Protein AF-A0A3M1R9P8-F1 (afdb_monomer)

Solvent-accessible surface area (backbone atoms only — not comparable to full-atom values): 7535 Å² total; per-residue (Å²): 135,84,81,81,81,70,88,72,81,90,68,74,95,62,86,71,71,55,43,79,77,51,64,45,82,41,50,51,78,87,58,55,59,57,35,64,80,63,62,36,49,36,40,28,34,27,56,28,57,77,86,49,48,65,62,49,52,53,49,40,64,77,66,69,47,50,34,33,36,30,54,38,47,41,81,57,90,88,53,90,64,66,62,64,61,40,15,85,77,30,69,45,67,68,49,26,51,53,30,51,53,53,48,53,58,48,46,55,50,31,63,75,72,66,40,80,45,76,47,76,53,89,78,50,68,98

Foldseek 3Di:
DDDDDDPDDPDDPDCPPPLANDEEEDEEPVCPVVCVVSVHQEYEADAHDPVCLVVVLVVCVVSVHAYEYEPPNHDDPVDPDDRLAQDCQAPDPVSNVVVVVSVVVRVVVCVVSVHPYYHHDDDDHD

Radius of gyration: 18.71 Å; Cα contacts (8 Å, |Δi|>4): 165; chains: 1; bounding box: 47×49×47 Å

pLDDT: mean 86.29, std 16.93, range [38.09, 98.0]

Mean predicted aligned error: 7.97 Å

Sequence (126 aa):
MVADPSPGNLRTQETAASPEAYGMVIARMVHTEWLQLNGLKRGEFINFPPEELDPLYRYVQEQGLSFGIHLPLFQPSWLTEKGLYLALIDHSPERRELFFRLVEENLQWGKRWGADYLLVHLQRVM

Secondary structure (DSSP, 8-state):
-PPP--------SS----TTS--EEE-SGGGTHHHHHTT--EEEE-S--GGGHHHHHHHHHHHT-EEEEES-SS--TT--S-GGG--TT-SSHHHHHHHHHHHHHHHHHHHHHT-SEEE-------

Nearest PDB structures (foldseek):
  7mbf-assembly6_F  TM=5.006E-01  e=7.252E-01  Papaver somniferum
  7mbf-assembly2_B  TM=4.941E-01  e=2.238E+00  Papaver somniferum
  8usx-assembly1_B  TM=3.823E-01  e=1.080E+00  Homo sapiens
  7mbf-assembly4_D  TM=5.021E-01  e=2.238E+00  Papaver somniferum
  8usx-assembly1_D  TM=4.539E-01  e=6.466E+00  Homo sapiens

Structure (mmCIF, N/CA/C/O backbone):
data_AF-A0A3M1R9P8-F1
#
_entry.id   AF-A0A3M1R9P8-F1
#
loop_
_atom_site.group_PDB
_atom_site.id
_atom_site.type_symbol
_atom_site.label_atom_id
_atom_site.label_alt_id
_atom_site.label_comp_id
_atom_site.label_asym_id
_atom_site.label_entity_id
_atom_site.label_seq_id
_atom_site.pdbx_PDB_ins_code
_atom_site.Cartn_x
_atom_site.Cartn_y
_atom_site.Cartn_z
_atom_site.occupancy
_atom_site.B_iso_or_equiv
_atom_site.auth_seq_id
_atom_site.auth_comp_id
_atom_site.auth_asym_id
_atom_site.auth_atom_id
_atom_site.pdbx_PDB_model_num
ATOM 1 N N . MET A 1 1 ? -33.621 38.787 22.340 1.00 41.19 1 MET A N 1
ATOM 2 C CA . MET A 1 1 ? -32.242 38.478 21.912 1.00 41.19 1 MET A CA 1
ATOM 3 C C . MET A 1 1 ? -32.281 37.112 21.265 1.00 41.19 1 MET A C 1
ATOM 5 O O . MET A 1 1 ? -32.795 36.185 21.875 1.00 41.19 1 MET A O 1
ATOM 9 N N . VAL A 1 2 ? -31.919 37.066 19.987 1.00 38.09 2 VAL A N 1
ATOM 10 C CA . VAL A 1 2 ? -32.086 35.917 19.091 1.00 38.09 2 VAL A CA 1
ATOM 11 C C . VAL A 1 2 ? -31.017 34.877 19.417 1.00 38.09 2 VAL A C 1
ATOM 13 O O . VAL A 1 2 ? -29.857 35.238 19.597 1.00 38.09 2 VAL A O 1
ATOM 16 N N . ALA A 1 3 ? -31.434 33.618 19.546 1.00 40.00 3 ALA A N 1
ATOM 17 C CA . ALA A 1 3 ? -30.548 32.483 19.746 1.00 40.00 3 ALA A CA 1
ATOM 18 C C . ALA A 1 3 ? -29.729 32.215 18.475 1.00 40.00 3 ALA A C 1
ATOM 20 O O . ALA A 1 3 ? -30.258 32.231 17.364 1.00 40.00 3 ALA A O 1
ATOM 21 N N . ASP A 1 4 ? -28.442 31.983 18.687 1.00 39.25 4 ASP A N 1
ATOM 22 C CA . ASP A 1 4 ? -27.438 31.592 17.706 1.00 39.25 4 ASP A CA 1
ATOM 23 C C . ASP A 1 4 ? -27.754 30.187 17.150 1.00 39.25 4 ASP A C 1
ATOM 25 O O . ASP A 1 4 ? -27.918 29.254 17.947 1.00 39.25 4 ASP A O 1
ATOM 29 N N . PRO A 1 5 ? -27.897 29.980 15.827 1.00 50.00 5 PRO A N 1
ATOM 30 C CA . PRO A 1 5 ? -28.072 28.643 15.293 1.00 50.00 5 PRO A CA 1
ATOM 31 C C . PRO A 1 5 ? -26.708 27.947 15.257 1.00 50.00 5 PRO A C 1
ATOM 33 O O . PRO A 1 5 ? -25.866 28.224 14.405 1.00 50.00 5 PRO A O 1
ATOM 36 N N . SER A 1 6 ? -26.502 27.004 16.180 1.00 49.53 6 SER A N 1
ATOM 37 C CA . SER A 1 6 ? -25.405 26.036 16.098 1.00 49.53 6 SER A CA 1
ATOM 38 C C . SER A 1 6 ? -25.377 25.386 14.705 1.00 49.53 6 SER A C 1
ATOM 40 O O . SER A 1 6 ? -26.449 25.101 14.162 1.00 49.53 6 SER A O 1
ATOM 42 N N . PRO A 1 7 ? -24.193 25.132 14.114 1.00 45.72 7 PRO A N 1
ATOM 43 C CA . PRO A 1 7 ? -24.095 24.561 12.778 1.00 45.72 7 PRO A CA 1
ATOM 44 C C . PRO A 1 7 ? -24.757 23.183 12.776 1.00 45.72 7 PRO A C 1
ATOM 46 O O . PRO A 1 7 ? -24.279 22.227 13.386 1.00 45.72 7 PRO A O 1
ATOM 49 N N . GLY A 1 8 ? -25.924 23.134 12.135 1.00 40.97 8 GLY A N 1
ATOM 50 C CA . GLY A 1 8 ? -26.762 21.958 12.036 1.00 40.97 8 GLY A CA 1
ATOM 51 C C . GLY A 1 8 ? -26.014 20.816 11.366 1.00 40.97 8 GLY A C 1
ATOM 52 O O . GLY A 1 8 ? -25.347 20.986 10.347 1.00 40.97 8 GLY A O 1
ATOM 53 N N . ASN A 1 9 ? -26.153 19.644 11.969 1.00 43.75 9 ASN A N 1
ATOM 54 C CA . ASN A 1 9 ? -25.654 18.375 11.475 1.00 43.75 9 ASN A CA 1
ATOM 55 C C . ASN A 1 9 ? -26.261 18.112 10.080 1.00 43.75 9 ASN A C 1
ATOM 57 O O . ASN A 1 9 ? -27.439 17.775 9.962 1.00 43.75 9 ASN A O 1
ATOM 61 N N . LEU A 1 10 ? -25.474 18.311 9.018 1.00 49.81 10 LEU A N 1
ATOM 62 C CA . LEU A 1 10 ? -25.863 18.115 7.614 1.00 49.81 10 LEU A CA 1
ATOM 63 C C . LEU A 1 10 ? -25.923 16.623 7.243 1.00 49.81 10 LEU A C 1
ATOM 65 O O . LEU A 1 10 ? -25.243 16.162 6.329 1.00 49.81 10 LEU A O 1
ATOM 69 N N . ARG A 1 11 ? -26.742 15.843 7.948 1.00 48.75 11 ARG A N 1
ATOM 70 C CA . ARG A 1 11 ? -27.164 14.520 7.477 1.00 48.75 11 ARG A CA 1
ATOM 71 C C . ARG A 1 11 ? -28.673 14.403 7.611 1.00 48.75 11 ARG A C 1
ATOM 73 O O . ARG A 1 11 ? -29.203 13.899 8.597 1.00 48.75 11 ARG A O 1
ATOM 80 N N . THR A 1 12 ? -29.357 14.913 6.593 1.00 46.84 12 THR A N 1
ATOM 81 C CA . THR A 1 12 ? -30.726 14.524 6.265 1.00 46.84 12 THR A CA 1
ATOM 82 C C . THR A 1 12 ? -30.783 13.008 6.067 1.00 46.84 12 THR A C 1
ATOM 84 O O . THR A 1 12 ? -29.871 12.399 5.511 1.00 46.84 12 THR A O 1
ATOM 87 N N . GLN A 1 13 ? -31.845 12.395 6.587 1.00 48.91 13 GLN A N 1
ATOM 88 C CA . GLN A 1 13 ? -32.099 10.953 6.632 1.00 48.91 13 GLN A CA 1
ATOM 89 C C . GLN A 1 13 ? -32.452 10.355 5.252 1.00 48.91 13 GLN A C 1
ATOM 91 O O . GLN A 1 13 ? -33.494 9.728 5.090 1.00 48.91 13 GLN A O 1
ATOM 96 N N . GLU A 1 14 ? -31.590 10.522 4.252 1.00 51.81 14 GLU A N 1
ATOM 97 C CA . GLU A 1 14 ? -31.666 9.804 2.975 1.00 51.81 14 GLU A CA 1
ATOM 98 C C . GLU A 1 14 ? -30.513 8.807 2.907 1.00 51.81 14 GLU A C 1
ATOM 100 O O . GLU A 1 14 ? -29.357 9.211 2.833 1.00 51.81 14 GLU A O 1
ATOM 105 N N . THR A 1 15 ? -30.844 7.511 3.003 1.00 56.00 15 THR A N 1
ATOM 106 C CA . THR A 1 15 ? -30.001 6.350 2.647 1.00 56.00 15 THR A CA 1
ATOM 107 C C . THR A 1 15 ? -28.494 6.591 2.766 1.00 56.00 15 THR A C 1
ATOM 109 O O . THR A 1 15 ? -27.758 6.447 1.788 1.00 56.00 15 THR A O 1
ATOM 112 N N . ALA A 1 16 ? -28.019 6.999 3.947 1.00 57.97 16 ALA A N 1
ATOM 113 C CA . ALA A 1 16 ? -26.592 7.161 4.162 1.00 57.97 16 ALA A CA 1
ATOM 114 C C . ALA A 1 16 ? -25.977 5.776 3.972 1.00 57.97 16 ALA A C 1
ATOM 116 O O . ALA A 1 16 ? -26.276 4.864 4.748 1.00 57.97 16 ALA A O 1
ATOM 117 N N . ALA A 1 17 ? -25.199 5.599 2.899 1.00 61.03 17 ALA A N 1
ATOM 118 C CA . ALA A 1 17 ? -24.448 4.375 2.677 1.00 61.03 17 ALA A CA 1
ATOM 119 C C . ALA A 1 17 ? -23.772 4.011 4.002 1.00 61.03 17 ALA A C 1
ATOM 121 O O . ALA A 1 17 ? -23.160 4.882 4.633 1.00 61.03 17 ALA A O 1
ATOM 122 N N . SER A 1 18 ? -23.963 2.766 4.458 1.00 69.50 18 SER A N 1
ATOM 123 C CA . SER A 1 18 ? -23.321 2.293 5.685 1.00 69.50 18 SER A CA 1
ATOM 124 C C . SER A 1 18 ? -21.841 2.693 5.623 1.00 69.50 18 SER A C 1
ATOM 126 O O . SER A 1 18 ? -21.242 2.517 4.562 1.00 69.50 18 SER A O 1
ATOM 128 N N . PRO A 1 19 ? -21.229 3.227 6.692 1.00 67.44 19 PRO A N 1
ATOM 129 C CA . PRO A 1 19 ? -19.788 3.507 6.736 1.00 67.44 19 PRO A CA 1
ATOM 130 C C . PRO A 1 19 ? -18.902 2.294 6.389 1.00 67.44 19 PRO A C 1
ATOM 132 O O . PRO A 1 19 ? -17.706 2.435 6.167 1.00 67.44 19 PRO A O 1
ATOM 135 N N . GLU A 1 20 ? -19.488 1.098 6.323 1.00 73.25 20 GLU A N 1
ATOM 136 C CA . GLU A 1 20 ? -18.859 -0.138 5.850 1.00 73.25 20 GLU A CA 1
ATOM 137 C C . GLU A 1 20 ? -18.851 -0.291 4.315 1.00 73.25 20 GLU A C 1
ATOM 139 O O . GLU A 1 20 ? -18.089 -1.090 3.774 1.00 73.25 20 GLU A O 1
ATOM 144 N N . ALA A 1 21 ? -19.694 0.457 3.599 1.00 79.19 21 ALA A N 1
ATOM 145 C CA . ALA A 1 21 ? -19.871 0.370 2.150 1.00 79.19 21 ALA A CA 1
ATOM 146 C C . ALA A 1 21 ? -18.797 1.132 1.357 1.00 79.19 21 ALA A C 1
ATOM 148 O O . ALA A 1 21 ? -18.715 0.975 0.139 1.00 79.19 21 ALA A O 1
ATOM 149 N N . TYR A 1 22 ? -17.985 1.961 2.018 1.00 84.81 22 TYR A N 1
ATOM 150 C CA . TYR A 1 22 ? -16.907 2.712 1.383 1.00 84.81 22 TYR A CA 1
ATOM 151 C C . TYR A 1 22 ? -15.694 2.842 2.308 1.00 84.81 22 TYR A C 1
ATOM 153 O O . TYR A 1 22 ? -15.790 2.694 3.523 1.00 84.81 22 TYR A O 1
ATOM 161 N N . GLY A 1 23 ? -14.531 3.088 1.709 1.00 90.88 23 GLY A N 1
ATOM 162 C CA . GLY A 1 23 ? -13.283 3.353 2.419 1.00 90.88 23 GLY A CA 1
ATOM 163 C C . GLY A 1 23 ? -12.635 4.638 1.924 1.00 90.88 23 GLY A C 1
ATOM 164 O O . GLY A 1 23 ? -13.200 5.353 1.094 1.00 90.88 23 GLY A O 1
ATOM 165 N N . MET A 1 24 ? -11.440 4.926 2.427 1.00 94.06 24 MET A N 1
ATOM 166 C CA . MET A 1 24 ? -10.631 6.056 1.970 1.00 94.06 24 MET A CA 1
ATOM 167 C C . MET A 1 24 ? -9.273 5.584 1.474 1.00 94.06 24 MET A C 1
ATOM 169 O O . MET A 1 24 ? -8.632 4.751 2.112 1.00 94.06 24 MET A O 1
ATOM 173 N N . VAL A 1 25 ? -8.819 6.182 0.374 1.00 96.25 25 VAL A N 1
ATOM 174 C CA . VAL A 1 25 ? -7.415 6.120 -0.028 1.00 96.25 25 VAL A CA 1
ATOM 175 C C . VAL A 1 25 ? -6.631 7.099 0.839 1.00 96.25 25 VAL A C 1
ATOM 177 O O . VAL A 1 25 ? -6.972 8.280 0.928 1.00 96.25 25 VAL A O 1
ATOM 180 N N . ILE A 1 26 ? -5.579 6.613 1.484 1.00 97.00 26 ILE A N 1
ATOM 181 C CA . ILE A 1 26 ? -4.766 7.356 2.442 1.00 97.00 26 ILE A CA 1
ATOM 182 C C . ILE A 1 26 ? -3.311 7.250 2.015 1.00 97.00 26 ILE A C 1
ATOM 184 O O . ILE A 1 26 ? -2.839 6.177 1.648 1.00 97.00 26 ILE A O 1
ATOM 188 N N . ALA A 1 27 ? -2.600 8.374 2.077 1.00 96.38 27 ALA A N 1
ATOM 189 C CA . ALA A 1 27 ? -1.197 8.440 1.681 1.00 96.38 27 ALA A CA 1
ATOM 190 C C . ALA A 1 27 ? -0.247 8.941 2.772 1.00 96.38 27 ALA A C 1
ATOM 192 O O . ALA A 1 27 ? 0.953 9.040 2.534 1.00 96.38 27 ALA A O 1
ATOM 193 N N . ARG A 1 28 ? -0.763 9.334 3.939 1.00 96.31 28 ARG A 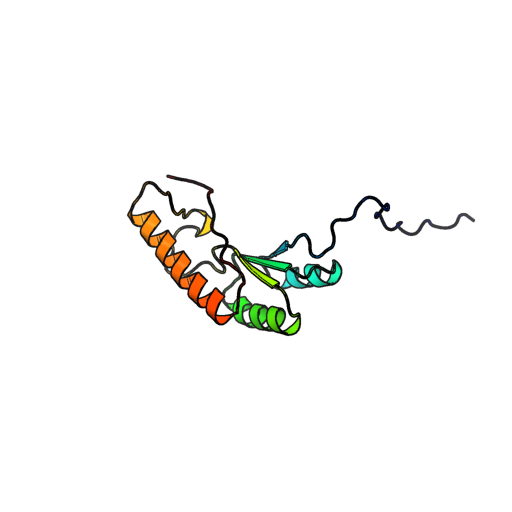N 1
ATOM 194 C CA . ARG A 1 28 ? 0.024 9.904 5.041 1.00 96.31 28 ARG A CA 1
ATOM 195 C C . ARG A 1 28 ? -0.562 9.477 6.372 1.00 96.31 28 ARG A C 1
ATOM 197 O O . ARG A 1 28 ? -1.786 9.427 6.503 1.00 96.31 28 ARG A O 1
ATOM 204 N N . MET A 1 29 ? 0.297 9.271 7.367 1.00 95.69 29 MET A N 1
ATOM 205 C CA . MET A 1 29 ? -0.130 8.888 8.716 1.00 95.69 29 MET A CA 1
ATOM 206 C C . MET A 1 29 ? -1.084 9.896 9.345 1.00 95.69 29 MET A C 1
ATOM 208 O O . MET A 1 29 ? -2.070 9.503 9.951 1.00 95.69 29 MET A O 1
ATOM 212 N N . VAL A 1 30 ? -0.851 11.194 9.139 1.00 94.56 30 VAL A N 1
ATOM 213 C CA . VAL A 1 30 ? -1.723 12.251 9.680 1.00 94.56 30 VAL A CA 1
ATOM 214 C C . VAL A 1 30 ? -3.169 12.154 9.180 1.00 94.56 30 VAL A C 1
ATOM 216 O O . VAL A 1 30 ? -4.075 12.668 9.818 1.00 94.56 30 VAL A O 1
ATOM 219 N N . HIS A 1 31 ? -3.424 11.469 8.061 1.00 94.81 31 HIS A N 1
ATOM 220 C CA . HIS A 1 31 ? -4.776 11.330 7.528 1.00 94.81 31 HIS A CA 1
ATOM 221 C C . HIS A 1 31 ? -5.526 10.093 8.049 1.00 94.81 31 HIS A C 1
ATOM 223 O O . HIS A 1 31 ? -6.709 9.944 7.749 1.00 94.81 31 HIS A O 1
ATOM 229 N N . THR A 1 32 ? -4.890 9.205 8.821 1.00 94.12 32 THR A N 1
ATOM 230 C CA . THR A 1 32 ? -5.556 7.987 9.312 1.00 94.12 32 THR A CA 1
ATOM 231 C C . THR A 1 32 ? -6.635 8.286 10.351 1.00 94.12 32 THR A C 1
ATOM 233 O O . THR A 1 32 ? -7.645 7.586 10.398 1.00 94.12 32 THR A O 1
ATOM 236 N N . GL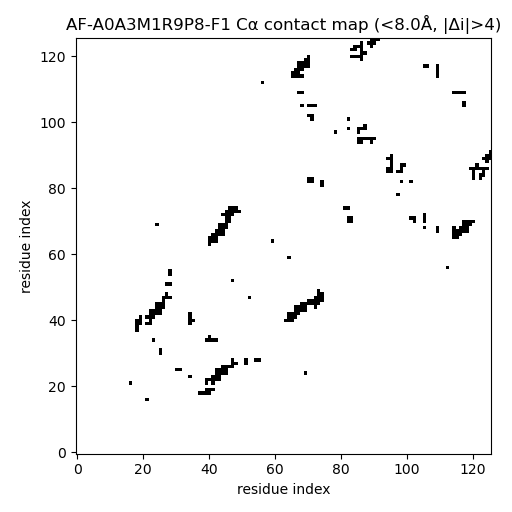U A 1 33 ? -6.505 9.373 11.118 1.00 91.19 33 GLU A N 1
ATOM 237 C CA . GLU A 1 33 ? -7.518 9.810 12.092 1.00 91.19 33 GLU A CA 1
ATOM 238 C C . GLU A 1 33 ? -8.903 10.036 11.459 1.00 91.19 33 GLU A C 1
ATOM 240 O O . GLU A 1 33 ? -9.932 9.776 12.088 1.00 91.19 33 GLU A O 1
ATOM 245 N N . TRP A 1 34 ? -8.950 10.420 10.178 1.00 91.50 34 TRP A N 1
ATOM 246 C CA . TRP A 1 34 ? -10.202 10.634 9.456 1.00 91.50 34 TRP A CA 1
ATOM 247 C C . TRP A 1 34 ? -11.017 9.355 9.283 1.00 91.50 34 TRP A C 1
ATOM 249 O O . TRP A 1 34 ? -12.243 9.444 9.198 1.00 91.50 34 TRP A O 1
ATOM 259 N N . LEU A 1 35 ? -10.386 8.174 9.292 1.00 90.62 35 LEU A N 1
ATOM 260 C CA . LEU A 1 35 ? -11.118 6.907 9.299 1.00 90.62 35 LEU A CA 1
ATOM 261 C C . LEU A 1 35 ? -11.964 6.786 10.567 1.00 90.62 35 LEU A C 1
ATOM 263 O O . LEU A 1 35 ? -13.164 6.530 10.488 1.00 90.62 35 LEU A O 1
ATOM 267 N N . GLN A 1 36 ? -11.364 7.041 11.731 1.00 87.50 36 GLN A N 1
ATOM 268 C CA . GLN A 1 36 ? -12.056 6.959 13.017 1.00 87.50 36 GLN A CA 1
ATOM 269 C C . GLN A 1 36 ? -13.137 8.031 13.146 1.00 87.50 36 GLN A C 1
ATOM 271 O O . GLN A 1 36 ? -14.270 7.709 13.503 1.00 87.50 36 GLN A O 1
ATOM 276 N N . LEU A 1 37 ? -12.813 9.284 12.803 1.00 89.38 37 LEU A N 1
ATOM 277 C CA . LEU A 1 37 ? -13.747 10.414 12.890 1.00 89.38 37 LEU A CA 1
ATOM 278 C C . LEU A 1 37 ? -15.005 10.213 12.034 1.00 89.38 37 LEU A C 1
ATOM 280 O O . LEU A 1 37 ? -16.067 10.730 12.371 1.00 89.38 37 LEU A O 1
ATOM 284 N N . ASN A 1 38 ? -14.900 9.441 10.950 1.00 88.44 38 ASN A N 1
ATOM 285 C CA . ASN A 1 38 ? -16.018 9.132 10.060 1.00 88.44 38 ASN A CA 1
ATOM 286 C C . ASN A 1 38 ? -16.619 7.734 10.286 1.00 88.44 38 ASN A C 1
ATOM 288 O O . ASN A 1 38 ? -17.502 7.326 9.532 1.00 88.44 38 ASN A O 1
ATOM 292 N N . GLY A 1 39 ? -16.162 6.997 11.304 1.00 88.62 39 GLY A N 1
ATOM 293 C CA . GLY A 1 39 ? -16.632 5.640 11.595 1.00 88.62 39 GLY A CA 1
ATOM 294 C C . GLY A 1 39 ? -16.309 4.618 10.499 1.00 88.62 39 GLY A C 1
ATOM 295 O O . GLY A 1 39 ? -16.982 3.593 10.410 1.00 88.62 39 GLY A O 1
ATOM 296 N N . LEU A 1 40 ? -15.307 4.887 9.659 1.00 90.44 40 LEU A N 1
ATOM 297 C CA . LEU A 1 40 ? -14.903 4.003 8.572 1.00 90.44 40 LEU A CA 1
ATOM 298 C C . LEU A 1 40 ? -14.087 2.828 9.097 1.00 90.44 40 LEU A C 1
ATOM 300 O O . LEU A 1 40 ? -13.239 2.966 9.980 1.00 90.44 40 LEU A O 1
ATOM 304 N N . LYS A 1 41 ? -14.335 1.662 8.502 1.00 90.06 41 LYS A N 1
ATOM 305 C CA . LYS A 1 41 ? -13.647 0.404 8.827 1.00 90.06 41 LYS A CA 1
ATOM 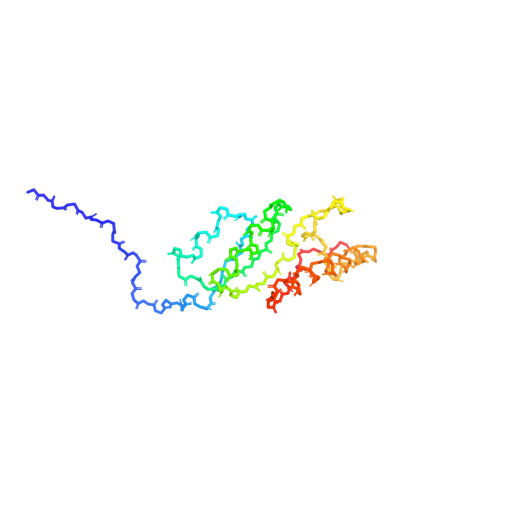306 C C . LYS A 1 41 ? -12.720 -0.087 7.720 1.00 90.06 41 LYS A C 1
ATOM 308 O O . LYS A 1 41 ? -12.087 -1.127 7.883 1.00 90.06 41 LYS A O 1
ATOM 313 N N . ARG A 1 42 ? -12.641 0.655 6.608 1.00 92.94 42 ARG A N 1
ATOM 314 C CA . ARG A 1 42 ? -11.861 0.288 5.426 1.00 92.94 42 ARG A CA 1
ATOM 315 C C . ARG A 1 42 ? -10.946 1.411 4.949 1.00 92.94 42 ARG A C 1
ATOM 317 O O . ARG A 1 42 ? -11.387 2.553 4.823 1.00 92.94 42 ARG A O 1
ATOM 324 N N . GLY A 1 43 ? -9.707 1.063 4.614 1.00 94.56 43 GLY A N 1
ATOM 325 C CA . GLY A 1 43 ? -8.745 1.967 3.980 1.00 94.56 43 GLY A CA 1
ATOM 326 C C . GLY A 1 43 ? -7.993 1.320 2.818 1.00 94.56 43 GLY A C 1
ATOM 327 O O . GLY A 1 43 ? -7.863 0.101 2.746 1.00 94.56 43 GLY A O 1
ATOM 328 N N . GLU A 1 44 ? -7.484 2.144 1.914 1.00 96.88 44 GLU A N 1
ATOM 329 C CA . GLU A 1 44 ? -6.482 1.767 0.919 1.00 96.88 44 GLU A CA 1
ATOM 330 C C . GLU A 1 44 ? -5.234 2.626 1.135 1.00 96.88 44 GLU A C 1
ATOM 332 O O . GLU A 1 44 ? -5.338 3.847 1.246 1.00 96.88 44 GLU A O 1
ATOM 337 N N . PHE A 1 45 ? -4.052 2.014 1.213 1.00 97.69 45 PHE A N 1
ATOM 338 C CA . PHE A 1 45 ? -2.809 2.740 1.502 1.00 97.69 45 PHE A CA 1
ATOM 339 C C . PHE A 1 45 ? -1.917 2.863 0.268 1.00 97.69 45 PHE A C 1
ATOM 341 O O . PHE A 1 45 ? -1.625 1.857 -0.380 1.00 97.69 45 PHE A O 1
ATOM 348 N N . ILE A 1 46 ? -1.470 4.087 -0.033 1.00 97.44 46 ILE A N 1
ATOM 349 C CA . ILE A 1 46 ? -0.707 4.426 -1.243 1.00 97.44 46 ILE A CA 1
ATOM 350 C C . ILE A 1 46 ? 0.411 5.432 -0.952 1.00 97.44 46 ILE A C 1
ATOM 352 O O . ILE A 1 46 ? 0.212 6.391 -0.218 1.00 97.44 46 ILE A O 1
ATOM 356 N N . ASN A 1 47 ? 1.564 5.299 -1.604 1.00 96.31 47 ASN A N 1
ATOM 357 C CA . ASN A 1 47 ? 2.644 6.294 -1.632 1.00 96.31 47 ASN A CA 1
ATOM 358 C C . ASN A 1 47 ? 3.060 6.852 -0.256 1.00 96.31 47 ASN A C 1
ATOM 360 O O . ASN A 1 47 ? 3.394 8.040 -0.138 1.00 96.31 47 ASN A O 1
ATOM 364 N N . PHE A 1 48 ? 3.048 6.014 0.776 1.00 97.25 48 PHE A N 1
ATOM 365 C CA . PHE A 1 48 ? 3.561 6.360 2.092 1.00 97.25 48 PHE A CA 1
ATOM 366 C C . PHE A 1 48 ? 5.086 6.538 2.054 1.00 97.25 48 PHE A C 1
ATOM 368 O O . PHE A 1 48 ? 5.778 5.815 1.328 1.00 97.25 48 PHE A O 1
ATOM 375 N N . PRO A 1 49 ? 5.635 7.481 2.838 1.00 95.50 49 PRO A N 1
ATOM 376 C CA . PRO A 1 49 ? 7.062 7.507 3.134 1.00 95.50 49 PRO A CA 1
ATOM 377 C C . PRO A 1 49 ? 7.492 6.192 3.814 1.00 95.50 49 PRO A C 1
ATOM 379 O O . PRO A 1 49 ? 6.764 5.710 4.687 1.00 95.50 49 PRO A O 1
ATOM 382 N N . PRO A 1 50 ? 8.642 5.587 3.458 1.00 93.00 50 PRO A N 1
ATOM 383 C CA . PRO A 1 50 ? 9.097 4.333 4.066 1.00 93.00 50 PRO A CA 1
ATOM 384 C C . PRO A 1 50 ? 9.169 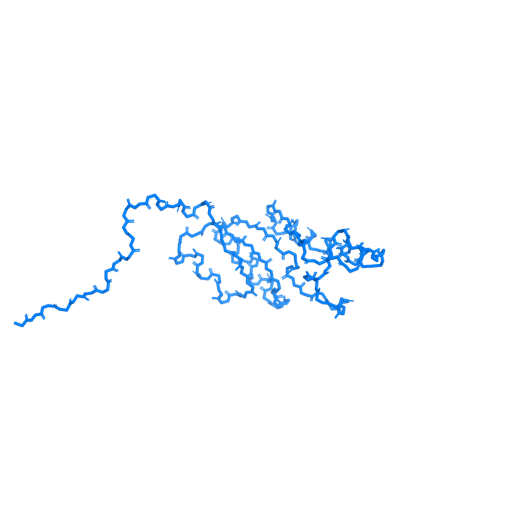4.364 5.601 1.00 93.00 50 PRO A C 1
ATOM 386 O O . PRO A 1 50 ? 8.853 3.374 6.257 1.00 93.00 50 PRO A O 1
ATOM 389 N N . GLU A 1 51 ? 9.537 5.507 6.179 1.00 95.06 51 GLU A N 1
ATOM 390 C CA . GLU A 1 51 ? 9.600 5.744 7.623 1.00 95.06 51 GLU A CA 1
ATOM 391 C C . GLU A 1 51 ? 8.230 5.701 8.322 1.00 95.06 51 GLU A C 1
ATOM 393 O O . GLU A 1 51 ? 8.158 5.479 9.530 1.00 95.06 51 GLU A O 1
ATOM 398 N N . GLU A 1 52 ? 7.138 5.867 7.573 1.00 96.75 52 GLU A N 1
ATOM 399 C CA . GLU A 1 52 ? 5.769 5.810 8.088 1.00 96.75 52 GLU A CA 1
ATOM 400 C C . GLU A 1 52 ? 5.162 4.397 8.038 1.00 96.75 52 GLU A C 1
ATOM 402 O O . GLU A 1 52 ? 4.109 4.172 8.635 1.00 96.75 52 GLU A O 1
ATOM 407 N N . LEU A 1 53 ? 5.811 3.421 7.389 1.00 95.00 53 LEU A N 1
ATOM 408 C CA . LEU A 1 53 ? 5.233 2.086 7.185 1.00 95.00 53 LEU A CA 1
ATOM 409 C C . LEU A 1 53 ? 5.062 1.292 8.489 1.00 95.00 53 LEU A C 1
ATOM 411 O O . LEU A 1 53 ? 4.018 0.681 8.706 1.00 95.00 53 LEU A O 1
ATOM 415 N N . ASP A 1 54 ? 6.054 1.311 9.379 1.00 95.19 54 ASP A N 1
ATOM 416 C CA . ASP A 1 54 ? 5.951 0.618 10.671 1.00 95.19 54 ASP A CA 1
ATOM 417 C C . ASP A 1 54 ? 4.873 1.243 11.587 1.00 95.19 54 ASP A C 1
ATOM 419 O O . ASP A 1 54 ? 4.062 0.494 12.143 1.00 95.19 54 ASP A O 1
ATOM 423 N N . PRO A 1 55 ? 4.798 2.584 11.745 1.00 96.12 55 PRO A N 1
ATOM 424 C CA . PRO A 1 55 ? 3.669 3.241 12.407 1.00 96.12 55 PRO A CA 1
ATOM 425 C C . PRO A 1 55 ? 2.308 2.906 11.785 1.00 96.12 55 PRO A C 1
ATOM 427 O O . PRO A 1 55 ? 1.363 2.615 12.520 1.00 96.12 55 PRO A O 1
ATOM 430 N N . LEU A 1 56 ? 2.211 2.902 10.451 1.00 95.88 56 LEU A N 1
ATOM 431 C CA . LEU A 1 56 ? 0.984 2.561 9.732 1.00 95.88 56 LEU A CA 1
ATOM 432 C C . LEU A 1 56 ? 0.532 1.137 10.046 1.00 95.88 56 LEU A C 1
ATOM 434 O O . LEU A 1 56 ? -0.636 0.914 10.358 1.00 95.88 56 LEU A O 1
ATOM 438 N N . TYR A 1 57 ? 1.459 0.180 10.018 1.00 94.75 57 TYR A N 1
ATOM 439 C CA . TYR A 1 57 ? 1.146 -1.209 10.320 1.00 94.75 57 TYR A CA 1
ATOM 440 C C . TYR A 1 57 ? 0.583 -1.381 11.734 1.00 94.75 57 TYR A C 1
ATOM 442 O O . TYR A 1 57 ? -0.429 -2.057 11.915 1.00 94.75 57 TYR A O 1
ATOM 450 N N . ARG A 1 58 ? 1.193 -0.733 12.737 1.00 95.12 58 ARG A N 1
ATOM 451 C CA . ARG A 1 58 ? 0.689 -0.765 14.122 1.00 95.12 58 ARG A CA 1
ATOM 452 C C . ARG A 1 58 ? -0.723 -0.201 14.212 1.00 95.12 58 ARG A C 1
ATOM 454 O O . ARG A 1 58 ? -1.593 -0.852 14.780 1.00 95.12 58 ARG A O 1
ATOM 461 N N . TYR A 1 59 ? -0.957 0.949 13.582 1.00 93.81 59 TYR A N 1
ATOM 462 C CA . TYR A 1 59 ? -2.277 1.569 13.535 1.00 93.81 59 TYR A CA 1
ATOM 463 C C . TYR A 1 59 ? -3.331 0.622 12.942 1.00 93.81 59 TYR A C 1
ATOM 465 O O . TYR A 1 59 ? -4.386 0.422 13.537 1.00 93.81 59 TYR A O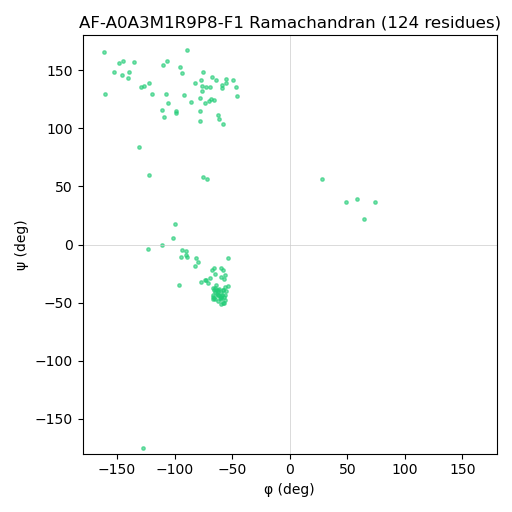 1
ATOM 473 N N . VAL A 1 60 ? -3.043 -0.022 11.808 1.00 92.25 60 VAL A N 1
ATOM 474 C CA . VAL A 1 60 ? -3.974 -0.967 11.166 1.00 92.25 60 VAL A CA 1
ATOM 475 C C . VAL A 1 60 ? -4.345 -2.124 12.097 1.00 92.25 60 VAL A C 1
ATOM 477 O O . VAL A 1 60 ? -5.524 -2.462 12.207 1.00 92.25 60 VAL A O 1
ATOM 480 N N . GLN A 1 61 ? -3.360 -2.693 12.800 1.00 91.62 61 GLN A N 1
ATOM 481 C CA . GLN A 1 61 ? -3.576 -3.793 13.745 1.00 91.62 61 GLN A CA 1
ATOM 482 C C . GLN A 1 61 ? -4.392 -3.354 14.967 1.00 91.62 61 GLN A C 1
ATOM 484 O O . GLN A 1 61 ? -5.335 -4.038 15.356 1.00 91.62 61 GLN A O 1
ATOM 489 N N . GLU A 1 62 ? -4.070 -2.199 15.552 1.00 93.50 62 GLU A N 1
ATOM 490 C CA . GLU A 1 62 ? -4.769 -1.657 16.724 1.00 93.50 62 GLU A CA 1
ATOM 491 C C . GLU A 1 62 ? -6.234 -1.315 16.429 1.00 93.50 62 GLU A C 1
ATOM 493 O O . GLU A 1 62 ? -7.096 -1.468 17.293 1.00 93.50 62 GLU A O 1
ATOM 498 N N . GLN A 1 63 ? -6.523 -0.855 15.210 1.00 90.88 63 GLN A N 1
ATOM 499 C CA . GLN A 1 63 ? -7.865 -0.436 14.808 1.00 90.88 63 GLN A CA 1
ATOM 500 C C . GLN A 1 63 ? -8.724 -1.566 14.229 1.00 90.88 63 GLN A C 1
ATOM 502 O O . GLN A 1 63 ? -9.928 -1.368 14.042 1.00 90.88 63 GLN A O 1
ATOM 507 N N . GLY A 1 64 ? -8.135 -2.732 13.939 1.00 89.75 64 GLY A N 1
ATOM 508 C CA . GLY A 1 64 ? -8.837 -3.850 13.304 1.00 89.75 64 GLY A CA 1
ATOM 509 C C . GLY A 1 64 ? -9.439 -3.471 11.947 1.00 89.75 64 GLY A C 1
ATOM 510 O O . GLY A 1 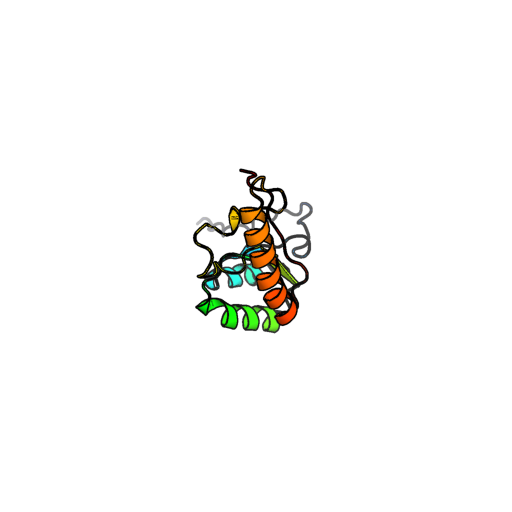64 ? -10.575 -3.840 11.654 1.00 89.75 64 GLY A O 1
ATOM 511 N N . LEU A 1 65 ? -8.718 -2.669 11.157 1.00 91.06 65 LEU A N 1
ATOM 512 C CA . LEU A 1 65 ? -9.188 -2.195 9.854 1.00 91.06 65 LEU A CA 1
ATOM 513 C C . LEU A 1 65 ? -9.081 -3.294 8.795 1.00 91.06 65 LEU A C 1
ATOM 515 O O . LEU A 1 65 ? -8.037 -3.930 8.665 1.00 91.06 65 LEU A O 1
ATOM 519 N N . SER A 1 66 ? -10.119 -3.436 7.970 1.00 92.94 66 SER A N 1
ATOM 520 C CA . SER A 1 66 ? -9.981 -4.076 6.657 1.00 92.94 66 SER A CA 1
ATOM 521 C C . SER A 1 66 ? -9.227 -3.124 5.738 1.00 92.94 66 SER A C 1
ATOM 523 O O . SER A 1 66 ? -9.516 -1.924 5.718 1.00 92.94 66 SER A O 1
ATOM 525 N N . PHE A 1 67 ? -8.262 -3.608 4.967 1.00 95.88 67 PHE A N 1
ATOM 526 C CA . PHE A 1 67 ? -7.477 -2.704 4.137 1.00 95.88 67 PHE A CA 1
ATOM 527 C C . PHE A 1 67 ? -6.906 -3.360 2.890 1.00 95.88 67 PHE A C 1
ATOM 529 O O . PHE A 1 67 ? -6.562 -4.540 2.873 1.00 95.88 67 PHE A O 1
ATOM 536 N N . GLY A 1 68 ? -6.777 -2.548 1.846 1.00 97.12 68 GLY A N 1
ATOM 537 C CA . GLY A 1 68 ? -6.030 -2.877 0.642 1.00 97.12 68 GLY A CA 1
ATOM 538 C C . GLY A 1 68 ? -4.719 -2.103 0.574 1.00 97.12 68 GLY A C 1
ATOM 539 O O . GLY A 1 68 ? -4.566 -1.032 1.169 1.00 97.12 68 GLY A O 1
ATOM 540 N N . ILE A 1 69 ? -3.775 -2.622 -0.201 1.00 97.88 69 ILE A N 1
ATOM 541 C CA . ILE A 1 69 ? -2.660 -1.813 -0.691 1.00 97.88 69 ILE A CA 1
ATOM 542 C C . ILE A 1 69 ? -3.066 -1.249 -2.041 1.00 97.88 69 ILE A C 1
ATOM 544 O O . ILE A 1 69 ? -3.455 -1.991 -2.936 1.00 97.88 69 ILE A O 1
ATOM 548 N N . HIS A 1 70 ? -2.927 0.056 -2.211 1.00 97.38 70 HIS A N 1
ATOM 549 C CA . HIS A 1 70 ? -3.089 0.706 -3.499 1.00 97.38 70 HIS A CA 1
ATOM 550 C C . HIS A 1 70 ? -1.702 0.937 -4.085 1.00 97.38 70 HIS A C 1
ATOM 552 O O . HIS A 1 70 ? -0.866 1.625 -3.510 1.00 97.38 70 HIS A O 1
ATOM 558 N N . LEU A 1 71 ? -1.415 0.267 -5.202 1.00 96.38 71 LEU A N 1
ATOM 559 C CA . LEU A 1 71 ? -0.066 0.163 -5.734 1.00 96.38 71 LEU A CA 1
ATOM 560 C C . LEU A 1 71 ? 0.444 1.520 -6.262 1.00 96.38 71 LEU A C 1
ATOM 562 O O . LEU A 1 71 ? -0.162 2.062 -7.186 1.00 96.38 71 LEU A O 1
ATOM 566 N N . PRO A 1 72 ? 1.603 2.020 -5.803 1.00 96.44 72 PRO A N 1
ATOM 567 C CA . PRO A 1 72 ? 2.481 1.397 -4.818 1.00 96.44 72 PRO A CA 1
ATOM 568 C C . PRO A 1 72 ? 2.201 1.864 -3.386 1.00 96.44 72 PRO A C 1
ATOM 570 O O . PRO A 1 72 ? 1.897 3.033 -3.166 1.00 96.44 72 PRO A O 1
ATOM 573 N N . LEU A 1 73 ? 2.406 0.980 -2.402 1.00 97.50 73 LEU A N 1
ATOM 574 C CA . LEU A 1 73 ? 2.360 1.322 -0.975 1.00 97.50 73 LEU A CA 1
ATOM 575 C C . LEU A 1 73 ? 3.372 2.420 -0.629 1.00 97.50 73 LEU A C 1
ATOM 577 O O . LEU A 1 73 ? 3.064 3.315 0.145 1.00 97.50 73 LEU A O 1
ATOM 581 N N . PHE A 1 74 ? 4.564 2.360 -1.222 1.00 96.06 74 PHE A N 1
ATOM 582 C CA . PHE A 1 74 ? 5.632 3.356 -1.136 1.00 96.06 74 PHE A CA 1
ATOM 583 C C . PHE A 1 74 ? 6.418 3.362 -2.453 1.00 96.06 74 PHE A C 1
ATOM 585 O O . PHE A 1 74 ? 6.445 2.360 -3.166 1.00 96.06 74 PHE A O 1
ATOM 592 N N . GLN A 1 75 ? 7.085 4.468 -2.785 1.00 94.88 75 GLN A N 1
ATOM 593 C CA . GLN A 1 75 ? 7.953 4.528 -3.966 1.00 94.88 75 GLN A CA 1
ATOM 594 C C . GLN A 1 75 ? 9.294 3.836 -3.659 1.00 94.88 75 GLN A C 1
ATOM 596 O O . GLN A 1 75 ? 10.044 4.338 -2.816 1.00 94.88 75 GLN A O 1
ATOM 601 N N . PRO A 1 76 ? 9.640 2.720 -4.324 1.00 94.31 76 PRO A N 1
ATOM 602 C CA . PRO A 1 76 ? 10.911 2.062 -4.071 1.00 94.31 76 PRO A CA 1
ATOM 603 C C . PRO A 1 76 ? 12.076 2.830 -4.706 1.00 94.31 76 PRO A C 1
ATOM 605 O O . PRO A 1 76 ? 11.946 3.421 -5.778 1.00 94.31 76 PRO A O 1
ATOM 608 N N . SER A 1 77 ? 13.249 2.771 -4.071 1.00 94.12 77 SER A N 1
ATOM 609 C CA . SER A 1 77 ? 14.449 3.505 -4.503 1.00 94.12 77 SER A CA 1
ATOM 610 C C . SER A 1 77 ? 15.034 3.030 -5.836 1.00 94.12 77 SER A C 1
ATOM 612 O O . SER A 1 77 ? 15.752 3.782 -6.489 1.00 94.12 77 SER A O 1
ATOM 614 N N . TRP A 1 78 ? 14.738 1.795 -6.249 1.00 95.50 78 TRP A N 1
ATOM 615 C CA . TRP A 1 78 ? 15.193 1.242 -7.527 1.00 95.50 78 TRP A CA 1
ATOM 616 C C . TRP A 1 78 ? 14.357 1.713 -8.721 1.00 95.50 78 TRP A C 1
ATOM 618 O O . TRP A 1 78 ? 14.789 1.537 -9.860 1.00 95.50 78 TRP A O 1
ATOM 628 N N . LEU A 1 79 ? 13.171 2.283 -8.488 1.00 95.25 79 LEU A N 1
ATOM 629 C CA . LEU A 1 79 ? 12.274 2.720 -9.549 1.00 95.25 79 LEU A CA 1
ATOM 630 C C . LEU A 1 79 ? 12.428 4.225 -9.772 1.00 95.25 79 LEU A C 1
ATOM 632 O O . LEU A 1 79 ? 12.082 5.036 -8.915 1.00 95.25 79 LEU A O 1
ATOM 636 N N . THR A 1 80 ? 12.945 4.589 -10.942 1.00 92.25 80 THR A N 1
ATOM 637 C CA . THR A 1 80 ? 13.218 5.983 -11.320 1.00 92.25 80 THR A CA 1
ATOM 638 C C . THR A 1 80 ? 11.961 6.747 -11.729 1.00 92.25 80 THR A C 1
ATOM 640 O O . THR A 1 80 ? 11.868 7.954 -11.510 1.00 92.25 80 THR A O 1
ATOM 643 N N . GLU A 1 81 ? 10.983 6.063 -12.319 1.00 91.19 81 GLU A N 1
ATOM 644 C CA . GLU A 1 81 ? 9.689 6.642 -12.671 1.00 91.19 81 GLU A CA 1
ATOM 645 C C . GLU A 1 81 ? 8.669 6.532 -11.531 1.00 91.19 81 GLU A C 1
ATOM 647 O O . GLU A 1 81 ? 8.848 5.797 -10.560 1.00 91.19 81 GLU A O 1
ATOM 652 N N . LYS A 1 82 ? 7.552 7.255 -11.642 1.00 91.25 82 LYS A N 1
ATOM 653 C CA . LYS A 1 82 ? 6.471 7.123 -10.661 1.00 91.25 82 LYS A CA 1
ATOM 654 C C . LYS A 1 82 ? 5.809 5.758 -10.828 1.00 91.25 82 LYS A C 1
ATOM 656 O O . LYS A 1 82 ? 5.261 5.490 -11.894 1.00 91.25 82 LYS A O 1
ATOM 661 N N . GLY A 1 83 ? 5.765 4.949 -9.767 1.00 91.25 83 GLY A N 1
ATOM 662 C CA . GLY A 1 83 ? 5.136 3.619 -9.814 1.00 91.25 83 GLY A CA 1
ATOM 663 C C . GLY A 1 83 ? 3.670 3.640 -10.260 1.00 91.25 83 GLY A C 1
ATOM 664 O O . GLY A 1 83 ? 3.207 2.701 -10.896 1.00 91.25 83 GLY A O 1
ATOM 665 N N . LEU A 1 84 ? 2.970 4.758 -10.034 1.00 91.44 84 LEU A N 1
ATOM 666 C CA . LEU A 1 84 ? 1.609 5.002 -10.528 1.00 91.44 84 LEU A CA 1
ATOM 667 C C . LEU A 1 84 ? 1.471 4.924 -12.060 1.00 91.44 84 LEU A C 1
ATOM 669 O O . LEU A 1 84 ? 0.361 4.749 -12.556 1.00 91.44 84 LEU A O 1
ATOM 673 N N . TYR A 1 85 ? 2.562 5.096 -12.809 1.00 91.25 85 TYR A N 1
ATOM 674 C CA . TYR A 1 85 ? 2.566 5.091 -14.275 1.00 91.25 85 TYR A CA 1
ATOM 675 C C . TYR A 1 85 ? 2.866 3.719 -14.880 1.00 91.25 85 TYR A C 1
ATOM 677 O O . TYR A 1 85 ? 2.807 3.571 -16.099 1.00 91.25 85 TYR A O 1
ATOM 685 N N . LEU A 1 86 ? 3.187 2.724 -14.054 1.00 92.25 86 LEU A N 1
ATOM 686 C CA . LEU A 1 86 ? 3.369 1.352 -14.503 1.00 92.25 86 LEU A CA 1
ATOM 687 C C . LEU A 1 86 ? 2.014 0.651 -14.616 1.00 92.25 86 LEU A C 1
ATOM 689 O O . LEU A 1 86 ? 1.151 0.798 -13.747 1.00 92.25 86 LEU A O 1
ATOM 693 N N . ALA A 1 87 ? 1.840 -0.136 -15.676 1.00 92.12 87 ALA A N 1
ATOM 694 C CA . ALA A 1 87 ? 0.609 -0.865 -15.944 1.00 92.12 87 ALA A CA 1
ATOM 695 C C . ALA A 1 87 ? 0.903 -2.276 -16.462 1.00 92.12 87 ALA A C 1
ATOM 697 O O . ALA A 1 87 ? 1.869 -2.503 -17.188 1.00 92.12 87 ALA A O 1
ATOM 698 N N . LEU A 1 88 ? 0.009 -3.215 -16.146 1.00 92.12 88 LEU A N 1
ATOM 699 C CA . LEU A 1 88 ? 0.073 -4.596 -16.637 1.00 92.12 88 LEU A CA 1
ATOM 700 C C . LEU A 1 88 ? 0.104 -4.673 -18.173 1.00 92.12 88 LEU A C 1
ATOM 702 O O . LEU A 1 88 ? 0.771 -5.532 -18.743 1.00 92.12 88 LEU A O 1
ATOM 706 N N . ILE A 1 89 ? -0.634 -3.781 -18.834 1.00 91.62 89 ILE A N 1
ATOM 707 C CA . ILE A 1 89 ? -0.839 -3.788 -20.287 1.00 91.62 89 ILE A CA 1
ATOM 708 C C . ILE A 1 89 ? 0.052 -2.785 -21.035 1.00 91.62 89 ILE A C 1
ATOM 710 O O . ILE A 1 89 ? -0.262 -2.437 -22.167 1.00 91.62 89 ILE A O 1
ATOM 714 N N . ASP A 1 90 ? 1.130 -2.301 -20.410 1.00 92.44 90 ASP A N 1
ATOM 715 C CA . ASP A 1 90 ? 2.091 -1.382 -21.037 1.00 92.44 90 ASP A CA 1
ATOM 716 C C . ASP A 1 90 ? 2.664 -1.969 -22.346 1.00 92.44 90 ASP A C 1
ATOM 718 O O . ASP A 1 90 ? 2.884 -3.183 -22.402 1.00 92.44 90 ASP A O 1
ATOM 722 N N . HIS A 1 91 ? 2.902 -1.176 -23.406 1.00 92.25 91 HIS A N 1
ATOM 723 C CA . HIS A 1 91 ? 3.426 -1.739 -24.658 1.00 92.25 91 HIS A CA 1
ATOM 724 C C . HIS A 1 91 ? 4.902 -2.126 -24.534 1.00 92.25 91 HIS A C 1
ATOM 726 O O . HIS A 1 91 ? 5.321 -3.113 -25.150 1.00 92.25 91 HIS A O 1
ATOM 732 N N . SER A 1 92 ? 5.676 -1.422 -23.703 1.00 93.25 92 SER A N 1
ATOM 733 C CA . SER A 1 92 ? 7.077 -1.764 -23.443 1.00 93.25 92 SER A CA 1
ATOM 734 C C . SER A 1 92 ? 7.174 -3.016 -22.562 1.00 93.25 92 SER A C 1
ATOM 736 O O . SER A 1 92 ? 6.666 -3.027 -21.435 1.00 93.25 92 SER A O 1
ATOM 738 N N . PRO A 1 93 ? 7.851 -4.081 -23.031 1.00 95.12 93 PRO A N 1
ATOM 739 C CA . PRO A 1 93 ? 8.141 -5.253 -22.208 1.00 95.12 93 PRO A CA 1
ATOM 740 C C . PRO A 1 93 ? 8.884 -4.917 -20.915 1.00 95.12 93 PRO A C 1
ATOM 742 O O . PRO A 1 93 ? 8.531 -5.429 -19.857 1.00 95.12 93 PRO A O 1
ATOM 745 N N . GLU A 1 94 ? 9.842 -3.998 -20.982 1.00 94.88 94 GLU A N 1
ATOM 746 C CA . GLU A 1 94 ? 10.671 -3.583 -19.851 1.00 94.88 94 GLU A CA 1
ATOM 747 C C . GLU A 1 94 ? 9.822 -2.904 -18.768 1.00 94.88 94 GLU A C 1
ATOM 749 O O . GLU A 1 94 ? 9.975 -3.165 -17.575 1.00 94.88 94 GLU A O 1
ATOM 754 N N . ARG A 1 95 ? 8.858 -2.069 -19.173 1.00 94.56 95 ARG A N 1
ATOM 755 C CA . ARG A 1 95 ? 7.912 -1.435 -18.244 1.00 94.56 95 ARG A CA 1
ATOM 756 C C . ARG A 1 95 ? 6.986 -2.457 -17.589 1.00 94.56 95 ARG A C 1
ATOM 758 O O . ARG A 1 95 ? 6.702 -2.336 -16.396 1.00 94.56 95 ARG A O 1
ATOM 765 N N . ARG A 1 96 ? 6.556 -3.494 -18.320 1.00 94.62 96 ARG A N 1
ATOM 766 C CA . ARG A 1 96 ? 5.783 -4.603 -17.732 1.00 94.62 96 ARG A CA 1
ATOM 767 C C . ARG A 1 96 ? 6.606 -5.382 -16.705 1.00 94.62 96 ARG A C 1
ATOM 769 O O . ARG A 1 96 ? 6.075 -5.739 -15.658 1.00 94.62 96 ARG A O 1
ATOM 776 N N . GLU A 1 97 ? 7.895 -5.603 -16.946 1.00 96.69 97 GLU A N 1
ATOM 777 C CA . GLU A 1 97 ? 8.784 -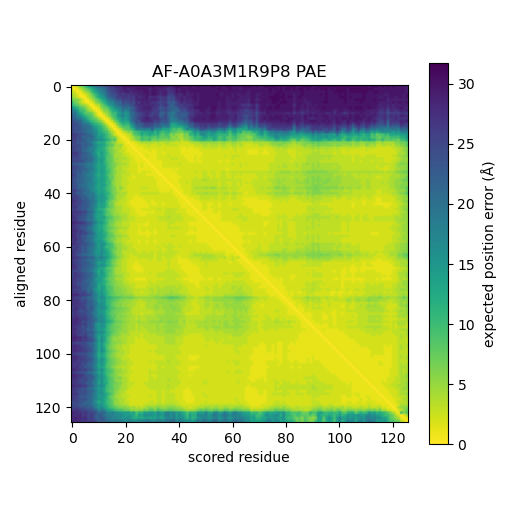6.228 -15.956 1.00 96.69 97 GLU A CA 1
ATOM 778 C C . GLU A 1 97 ? 8.907 -5.382 -14.681 1.00 96.69 97 GLU A C 1
ATOM 780 O O . GLU A 1 97 ? 8.791 -5.916 -13.575 1.00 96.69 97 GLU A O 1
ATOM 785 N N . LEU A 1 98 ? 9.053 -4.057 -14.810 1.00 96.06 98 LEU A N 1
ATOM 786 C CA . LEU A 1 98 ? 9.043 -3.149 -13.657 1.00 96.06 98 LEU A CA 1
ATOM 787 C C . LEU A 1 98 ? 7.701 -3.184 -12.917 1.00 96.06 98 LEU A C 1
ATOM 789 O O . LEU A 1 98 ? 7.693 -3.178 -11.685 1.00 96.06 98 LEU A O 1
ATOM 793 N N . PHE A 1 99 ? 6.577 -3.257 -13.641 1.00 95.81 99 PHE A N 1
ATOM 794 C CA . PHE A 1 99 ? 5.249 -3.422 -13.047 1.00 95.81 99 PHE A CA 1
ATOM 795 C C . PHE A 1 99 ? 5.175 -4.699 -12.204 1.00 95.81 99 PHE A C 1
ATOM 797 O O . PHE A 1 99 ? 4.786 -4.634 -11.040 1.00 95.81 99 PHE A O 1
ATOM 804 N N . PHE A 1 100 ? 5.587 -5.847 -12.750 1.00 97.31 100 PHE A N 1
ATOM 805 C CA . PHE A 1 100 ? 5.543 -7.114 -12.017 1.00 97.31 100 PHE A CA 1
ATOM 806 C C . PHE A 1 100 ? 6.487 -7.130 -10.820 1.00 97.31 100 PHE A C 1
ATOM 808 O O . PHE A 1 100 ? 6.099 -7.609 -9.758 1.00 97.31 100 PHE A O 1
ATOM 815 N N . ARG A 1 101 ? 7.685 -6.547 -10.943 1.00 97.62 101 ARG A N 1
ATOM 816 C CA . ARG A 1 101 ? 8.588 -6.376 -9.801 1.00 97.62 101 ARG A CA 1
ATOM 817 C C . ARG A 1 101 ? 7.946 -5.529 -8.702 1.00 97.62 101 ARG A C 1
ATOM 819 O O . ARG A 1 101 ? 8.006 -5.896 -7.531 1.00 97.62 101 ARG A O 1
ATOM 826 N N . LEU A 1 102 ? 7.313 -4.415 -9.073 1.00 97.12 102 LEU A N 1
ATOM 827 C CA . LEU A 1 102 ? 6.627 -3.538 -8.127 1.00 97.12 102 LEU A CA 1
ATOM 828 C C . LEU A 1 102 ? 5.453 -4.258 -7.443 1.00 97.12 102 LEU A C 1
ATOM 830 O O . LEU A 1 102 ? 5.289 -4.135 -6.229 1.00 97.12 102 LEU A O 1
ATOM 834 N N . VAL A 1 103 ? 4.669 -5.027 -8.204 1.00 97.62 103 VAL A N 1
ATOM 835 C CA . VAL A 1 103 ? 3.582 -5.873 -7.689 1.00 97.62 103 VAL A CA 1
ATOM 836 C C . VAL A 1 103 ? 4.115 -6.900 -6.697 1.00 97.62 103 VAL A C 1
ATOM 838 O O . VAL A 1 103 ? 3.599 -6.965 -5.587 1.00 97.62 103 VAL A O 1
ATOM 841 N N . GLU A 1 104 ? 5.152 -7.657 -7.057 1.00 98.00 104 GLU A N 1
ATOM 842 C CA . GLU A 1 104 ? 5.745 -8.692 -6.203 1.00 98.00 104 GLU A CA 1
ATOM 843 C C . GLU A 1 104 ? 6.206 -8.099 -4.866 1.00 98.00 104 GLU A C 1
ATOM 845 O O . GLU A 1 104 ? 5.803 -8.571 -3.804 1.00 98.00 104 GLU A O 1
ATOM 850 N N . GLU A 1 105 ? 6.972 -7.004 -4.895 1.00 96.69 105 GLU A N 1
ATOM 851 C CA . GLU A 1 105 ? 7.452 -6.345 -3.676 1.00 96.69 105 GLU A CA 1
ATOM 852 C C . GLU A 1 105 ? 6.291 -5.870 -2.782 1.00 96.69 105 GLU A C 1
ATOM 854 O O . GLU A 1 105 ? 6.320 -6.074 -1.566 1.00 96.69 105 GLU A O 1
ATOM 859 N N . ASN A 1 106 ? 5.233 -5.296 -3.362 1.00 97.56 106 ASN A N 1
ATOM 860 C CA . ASN A 1 106 ? 4.064 -4.836 -2.605 1.00 97.56 106 ASN A CA 1
ATOM 861 C C . ASN A 1 106 ? 3.177 -5.990 -2.112 1.00 97.56 106 ASN A C 1
ATOM 863 O O . ASN A 1 106 ? 2.595 -5.884 -1.034 1.00 97.56 106 ASN A O 1
ATOM 867 N N . LEU A 1 107 ? 3.108 -7.110 -2.837 1.00 97.81 107 LEU A N 1
ATOM 868 C CA . LEU A 1 107 ? 2.433 -8.325 -2.377 1.00 97.81 107 LEU A CA 1
ATOM 869 C C . LEU A 1 107 ? 3.129 -8.920 -1.153 1.00 97.81 107 LEU A C 1
ATOM 871 O O . LEU A 1 107 ? 2.441 -9.378 -0.243 1.00 97.81 107 LEU A O 1
ATOM 875 N N . GLN A 1 108 ? 4.463 -8.878 -1.079 1.00 96.88 108 GLN A N 1
ATOM 876 C CA . GLN A 1 108 ? 5.177 -9.328 0.121 1.00 96.88 108 GLN A CA 1
ATOM 877 C C . GLN A 1 108 ? 4.818 -8.473 1.345 1.00 96.88 108 GLN A C 1
ATOM 879 O O . GLN A 1 108 ? 4.598 -9.013 2.432 1.00 96.88 108 GLN A O 1
ATOM 884 N N . TRP A 1 109 ? 4.672 -7.155 1.171 1.00 95.50 109 TRP A N 1
ATOM 885 C CA . TRP A 1 109 ? 4.147 -6.273 2.220 1.00 95.50 109 TRP A CA 1
ATOM 886 C C . TRP A 1 109 ? 2.693 -6.586 2.572 1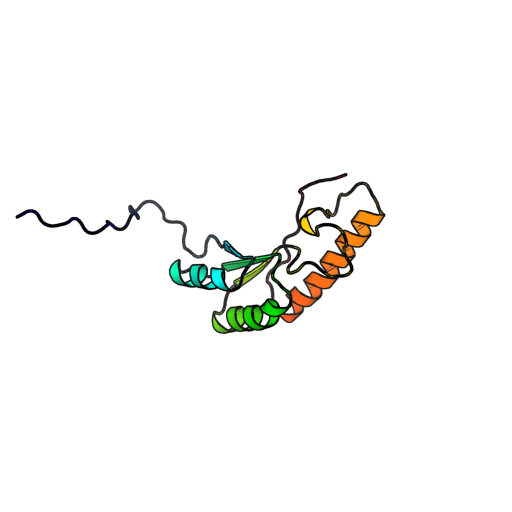.00 95.50 109 TRP A C 1
ATOM 888 O O . TRP A 1 109 ? 2.377 -6.749 3.749 1.00 95.50 109 TRP A O 1
ATOM 898 N N . GLY A 1 110 ? 1.826 -6.751 1.570 1.00 96.06 110 GLY A N 1
ATOM 899 C CA . GLY A 1 110 ? 0.423 -7.116 1.770 1.00 96.06 110 GLY A 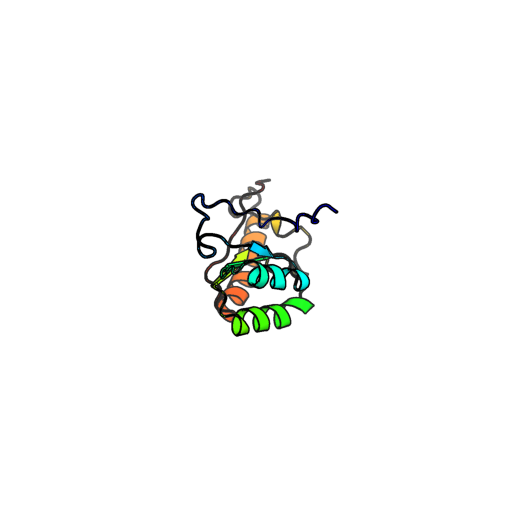CA 1
ATOM 900 C C . GLY A 1 110 ? 0.273 -8.421 2.545 1.00 96.06 110 GLY A C 1
ATOM 901 O O . GLY A 1 110 ? -0.455 -8.472 3.530 1.00 96.06 110 GLY A O 1
ATOM 902 N N . LYS A 1 111 ? 1.047 -9.450 2.189 1.00 96.75 111 LYS A N 1
ATOM 903 C CA . LYS A 1 111 ? 1.089 -10.728 2.907 1.00 96.75 111 LYS A CA 1
ATOM 904 C C . LYS A 1 111 ? 1.584 -10.565 4.341 1.00 96.75 111 LYS A C 1
ATOM 906 O O . LYS A 1 111 ? 1.009 -11.160 5.247 1.00 96.75 111 LYS A O 1
ATOM 911 N N . ARG A 1 112 ? 2.640 -9.771 4.557 1.00 94.44 112 ARG A N 1
ATOM 912 C CA . ARG A 1 112 ? 3.180 -9.492 5.897 1.00 94.44 112 ARG A CA 1
ATOM 913 C C . ARG A 1 112 ? 2.146 -8.805 6.786 1.00 94.44 112 ARG A C 1
ATOM 915 O O . ARG A 1 112 ? 2.123 -9.077 7.981 1.00 94.44 112 ARG A O 1
ATOM 922 N N . TRP A 1 113 ? 1.343 -7.905 6.223 1.00 95.44 113 TRP A N 1
ATOM 923 C CA . TRP A 1 113 ? 0.394 -7.097 6.986 1.00 95.44 113 TRP A CA 1
ATOM 924 C C . TRP A 1 113 ? -1.023 -7.673 7.041 1.00 95.44 113 TRP A C 1
ATOM 926 O O . TRP A 1 113 ? -1.837 -7.179 7.816 1.00 95.44 113 TRP A O 1
ATOM 936 N N . GLY A 1 114 ? -1.316 -8.700 6.240 1.00 96.38 114 GLY A N 1
ATOM 937 C CA . GLY A 1 114 ? -2.660 -9.259 6.110 1.00 96.38 114 GLY A CA 1
ATOM 938 C C . GLY A 1 114 ? -3.610 -8.369 5.307 1.00 96.38 114 GLY A C 1
ATOM 939 O O . GLY A 1 114 ? -4.776 -8.271 5.664 1.00 96.38 114 GLY A O 1
ATOM 940 N N . ALA A 1 115 ? -3.118 -7.699 4.260 1.00 97.38 115 ALA A N 1
ATOM 941 C CA . ALA A 1 115 ? -3.955 -6.905 3.361 1.00 97.38 115 ALA A CA 1
ATOM 942 C C . ALA A 1 115 ? -4.952 -7.795 2.602 1.00 97.38 115 ALA A C 1
ATOM 944 O O . ALA A 1 115 ? -4.594 -8.877 2.134 1.00 97.38 115 ALA A O 1
ATOM 945 N N . ASP A 1 116 ? -6.174 -7.299 2.415 1.00 96.69 116 ASP A N 1
ATOM 946 C CA . ASP A 1 116 ? -7.257 -8.021 1.742 1.00 96.69 116 ASP A CA 1
ATOM 947 C C . ASP A 1 116 ? -7.006 -8.158 0.231 1.00 96.69 116 ASP A C 1
ATOM 949 O O . ASP A 1 116 ? -7.407 -9.139 -0.398 1.00 96.69 116 ASP A O 1
ATOM 953 N N . TYR A 1 117 ? -6.356 -7.158 -0.371 1.00 97.06 117 TYR A N 1
ATOM 954 C CA . TYR A 1 117 ? -6.035 -7.116 -1.796 1.00 97.06 117 TYR A CA 1
ATOM 955 C C . TYR A 1 117 ? -4.922 -6.108 -2.104 1.00 97.06 117 TYR A C 1
ATOM 957 O O . TYR A 1 117 ? -4.589 -5.229 -1.305 1.00 97.06 117 TYR A O 1
ATOM 965 N N . LEU A 1 118 ? -4.380 -6.227 -3.317 1.00 97.56 118 LEU A N 1
ATOM 966 C CA . LEU A 1 118 ? -3.537 -5.224 -3.955 1.00 97.56 118 LEU A CA 1
ATOM 967 C C . LEU A 1 118 ? -4.308 -4.616 -5.133 1.00 97.56 118 LEU A C 1
ATOM 969 O O . LEU A 1 118 ? -4.615 -5.314 -6.099 1.00 97.56 118 LEU A O 1
ATOM 973 N N . LEU A 1 119 ? -4.613 -3.323 -5.063 1.00 95.88 119 LEU A N 1
ATOM 974 C CA . LEU A 1 119 ? -5.217 -2.562 -6.149 1.00 95.88 119 LEU A CA 1
ATOM 975 C C . LEU A 1 119 ? -4.120 -2.056 -7.089 1.00 95.88 119 LEU A C 1
ATOM 977 O O . LEU A 1 119 ? -3.216 -1.332 -6.673 1.00 95.88 119 LEU A O 1
ATOM 981 N N . VAL A 1 120 ? -4.216 -2.413 -8.367 1.00 94.12 120 VAL A N 1
ATOM 982 C CA . VAL A 1 120 ? -3.302 -1.953 -9.418 1.00 94.12 120 VAL A CA 1
ATOM 983 C C . VAL A 1 120 ? -4.008 -0.993 -10.360 1.00 94.12 120 VAL A C 1
ATOM 985 O O . VAL A 1 120 ? -5.227 -1.025 -10.520 1.00 94.12 120 VAL A O 1
ATOM 988 N N . HIS A 1 121 ? -3.231 -0.131 -10.998 1.00 87.38 121 HIS A N 1
ATOM 989 C CA . HIS A 1 121 ? -3.777 0.918 -11.832 1.00 87.38 121 HIS A CA 1
ATOM 990 C C . HIS A 1 121 ? -3.851 0.561 -13.321 1.00 87.38 121 HIS A C 1
ATOM 992 O O . HIS A 1 121 ? -3.003 -0.154 -13.852 1.00 87.38 121 HIS A O 1
ATOM 998 N N . LEU A 1 122 ? -4.812 1.183 -14.009 1.00 81.56 122 LEU A N 1
ATOM 999 C CA . LEU A 1 122 ? -4.945 1.183 -15.467 1.00 81.56 122 LEU A CA 1
ATOM 1000 C C . LEU A 1 122 ? -4.935 2.630 -16.002 1.00 81.56 122 LEU A C 1
ATOM 1002 O O . LEU A 1 122 ? -5.929 3.104 -16.539 1.00 81.56 122 LEU A O 1
ATOM 1006 N N . GLN A 1 123 ? -3.856 3.387 -15.770 1.00 69.69 123 GLN A N 1
ATOM 1007 C CA . GLN A 1 123 ? -3.870 4.852 -16.000 1.00 69.69 123 GLN A CA 1
ATOM 1008 C C . GLN A 1 123 ? -3.318 5.250 -17.361 1.00 69.69 123 GLN A C 1
ATOM 1010 O O . GLN A 1 123 ? -3.753 6.243 -17.942 1.00 69.69 123 GLN A O 1
ATOM 1015 N N . ARG A 1 124 ? -2.307 4.523 -17.845 1.00 64.12 124 ARG A N 1
ATOM 1016 C CA . ARG A 1 124 ? -1.606 4.881 -19.070 1.00 64.12 124 ARG A CA 1
ATOM 1017 C C . ARG A 1 124 ? -0.876 3.676 -19.632 1.00 64.12 124 ARG A C 1
ATOM 1019 O O . ARG A 1 124 ? -0.131 3.013 -18.922 1.00 64.12 124 ARG A O 1
ATOM 1026 N N . VAL A 1 125 ? -1.106 3.439 -20.911 1.00 63.53 125 VAL A N 1
ATOM 1027 C CA . VAL A 1 125 ? -0.324 2.530 -21.740 1.00 63.53 125 VAL A CA 1
ATOM 1028 C C . VAL A 1 125 ? 0.518 3.434 -22.626 1.00 63.53 125 VAL A C 1
ATOM 1030 O O . VAL A 1 125 ? -0.041 4.332 -23.263 1.00 63.53 125 VAL A O 1
ATOM 1033 N N . MET A 1 126 ? 1.839 3.294 -22.572 1.00 62.22 126 MET A N 1
ATOM 1034 C CA . MET A 1 126 ? 2.757 4.001 -23.470 1.00 62.22 126 MET A CA 1
ATOM 1035 C C . MET A 1 126 ? 3.255 3.042 -24.538 1.00 62.22 126 MET A C 1
ATOM 1037 O O . MET A 1 126 ? 3.462 1.862 -24.190 1.00 62.22 126 MET A O 1
#